Protein AF-A0A958BJI0-F1 (afdb_monomer_lite)

Secondary structure (DSSP, 8-state):
--STTTHHHHHHHHHHHHHHHHHHHHHHHHIIIIIS-STT--S--GGGGGGS-HHHHHHHHHHHHHHHHHHHHHHHHHIIIIIHHHHHHHHH--

Foldseek 3Di:
DPDVPPVVVVVVVLVVLLVVLVVLLVVLVCCLFPVLDDPPHGGDCPPVLVVDDPVSVVVNVVSVVSNVVSVVVNVVSCCVPPVVVVVVVVVVPD

Radius of gyration: 19.84 Å; chains: 1; bounding box: 46×34×50 Å

Sequence (94 aa):
MSESAKTTPWLIVHVAIIAGFVAEIAHTLYQIFYAIAPGEVSGLLGEVANNIDADLLVARRLYAVEFVLAFAGLALYLAVTEIAPRLQRARSNP

Structure (mmCIF, N/CA/C/O backbone):
data_AF-A0A958BJI0-F1
#
_entry.id   AF-A0A958BJI0-F1
#
loop_
_atom_site.group_PDB
_atom_site.id
_atom_site.type_symbol
_atom_site.label_atom_id
_atom_site.label_alt_id
_atom_site.label_comp_id
_atom_site.label_asym_id
_atom_site.label_entity_id
_atom_site.label_seq_id
_atom_site.pdbx_PDB_ins_code
_atom_site.Cartn_x
_atom_site.Cartn_y
_atom_site.Cartn_z
_atom_site.occupancy
_atom_site.B_iso_or_equiv
_atom_site.auth_seq_id
_atom_site.auth_comp_id
_atom_site.auth_asym_id
_atom_site.auth_atom_id
_atom_site.pdbx_PDB_model_num
ATOM 1 N N . MET A 1 1 ? -25.963 18.040 23.254 1.00 49.81 1 MET A N 1
ATOM 2 C CA . MET A 1 1 ? -25.331 17.924 21.918 1.00 49.81 1 MET A CA 1
ATOM 3 C C . MET A 1 1 ? -23.806 17.910 22.069 1.00 49.81 1 MET A C 1
ATOM 5 O O . MET A 1 1 ? -23.205 18.966 21.957 1.00 49.81 1 MET A O 1
ATOM 9 N N . SER A 1 2 ? -23.161 16.773 22.374 1.00 51.56 2 SER A N 1
ATOM 10 C CA . SER A 1 2 ? -21.678 16.688 22.311 1.00 51.56 2 SER A CA 1
ATOM 11 C C . SER A 1 2 ? -21.072 15.272 22.244 1.00 51.56 2 SER A C 1
ATOM 13 O O . SER A 1 2 ? -19.858 15.136 22.368 1.00 51.56 2 SER A O 1
ATOM 15 N N . GLU A 1 3 ? -21.854 14.210 22.010 1.00 53.88 3 GLU A N 1
ATOM 16 C CA . GLU A 1 3 ? -21.305 12.838 21.987 1.00 53.88 3 GLU A CA 1
ATOM 17 C C . GLU A 1 3 ? -21.003 12.318 20.568 1.00 53.88 3 GLU A C 1
ATOM 19 O O . GLU A 1 3 ? -20.048 11.576 20.367 1.00 53.88 3 GLU A O 1
ATOM 24 N N . SER A 1 4 ? -21.722 12.811 19.551 1.00 53.06 4 SER A N 1
ATOM 25 C CA . SER A 1 4 ? -21.549 12.408 18.141 1.00 53.06 4 SER A CA 1
ATOM 26 C C . SER A 1 4 ? -20.293 12.976 17.459 1.00 53.06 4 SER A C 1
ATOM 28 O O . SER A 1 4 ? -19.954 12.548 16.361 1.00 53.06 4 SER A O 1
ATOM 30 N N . ALA A 1 5 ? -19.604 13.949 18.064 1.00 54.16 5 ALA A N 1
ATOM 31 C CA . ALA A 1 5 ? -18.482 14.643 17.422 1.00 54.16 5 ALA A CA 1
ATOM 32 C C . ALA A 1 5 ? -17.135 13.909 17.563 1.00 54.16 5 ALA A C 1
ATO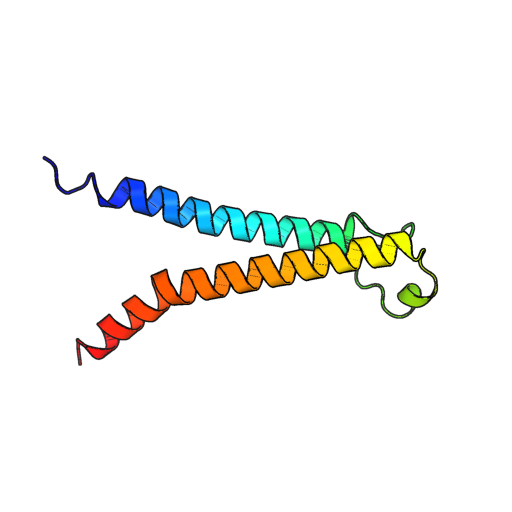M 34 O O . ALA A 1 5 ? -16.180 14.261 16.880 1.00 54.16 5 ALA A O 1
ATOM 35 N N . LYS A 1 6 ? -17.038 12.896 18.438 1.00 51.62 6 LYS A N 1
ATOM 36 C CA . LYS A 1 6 ? -15.773 12.187 18.714 1.00 51.62 6 LYS A CA 1
ATOM 37 C C . LYS A 1 6 ? -15.495 11.032 17.745 1.00 51.62 6 LYS A C 1
ATOM 39 O O . LYS A 1 6 ? -14.337 10.702 17.517 1.00 51.62 6 LYS A O 1
ATOM 44 N N . THR A 1 7 ? -16.529 10.448 17.140 1.00 61.31 7 THR A N 1
ATOM 45 C CA . THR A 1 7 ? -16.408 9.322 16.195 1.00 61.31 7 THR A CA 1
ATOM 46 C C . THR A 1 7 ? -16.025 9.765 14.783 1.00 61.31 7 THR A C 1
ATOM 48 O O . THR A 1 7 ? -15.287 9.063 14.097 1.00 61.31 7 THR A O 1
ATOM 51 N N . THR A 1 8 ? -16.475 10.945 14.354 1.00 75.19 8 THR A N 1
ATOM 52 C CA . THR A 1 8 ? -16.220 11.496 13.013 1.00 75.19 8 THR A CA 1
ATOM 53 C C . THR A 1 8 ? -14.739 11.753 12.705 1.00 75.19 8 THR A C 1
ATOM 55 O O . THR A 1 8 ? -14.284 11.295 11.658 1.00 75.19 8 THR A O 1
ATOM 58 N N . PRO A 1 9 ? -13.946 12.431 13.563 1.00 88.25 9 PRO A N 1
ATOM 59 C CA . PRO A 1 9 ? -12.537 12.681 13.259 1.00 88.25 9 PRO A CA 1
ATOM 60 C C . PRO A 1 9 ? -11.723 11.385 13.189 1.00 88.25 9 PRO A C 1
ATOM 62 O O . PRO A 1 9 ? -10.866 11.254 12.320 1.00 88.25 9 PRO A O 1
ATOM 65 N N . TRP A 1 10 ? -12.022 10.399 14.041 1.00 88.56 10 TRP A N 1
ATOM 66 C CA . TRP A 1 10 ? -11.355 9.098 13.975 1.00 88.56 10 TRP A CA 1
ATOM 67 C C . TRP A 1 10 ? -11.694 8.339 12.692 1.00 88.56 10 TRP A C 1
ATOM 69 O O . TRP A 1 10 ? -10.795 7.794 12.060 1.00 88.56 10 TRP A O 1
ATOM 79 N N . LEU A 1 11 ? -12.961 8.351 12.264 1.00 91.38 11 LEU A N 1
ATOM 80 C CA . LEU A 1 11 ? -13.360 7.733 11.001 1.00 91.38 11 LEU A CA 1
ATOM 81 C C . LEU A 1 11 ? -12.611 8.351 9.811 1.00 91.38 11 LEU A C 1
ATOM 83 O O . LEU A 1 11 ? -12.141 7.619 8.946 1.00 91.38 11 LEU A O 1
ATOM 87 N N . ILE A 1 12 ? -12.455 9.678 9.793 1.00 95.19 12 ILE A N 1
ATOM 88 C CA . ILE A 1 12 ? -11.698 10.381 8.748 1.00 95.19 12 ILE A CA 1
ATOM 89 C C . ILE A 1 12 ? -10.240 9.918 8.740 1.00 95.19 12 ILE A C 1
ATOM 91 O O . ILE A 1 12 ? -9.724 9.561 7.685 1.00 95.19 12 ILE A O 1
ATOM 95 N N . VAL A 1 13 ? -9.585 9.883 9.904 1.00 95.31 13 VAL A N 1
ATOM 96 C CA . VAL A 1 13 ? -8.189 9.428 10.019 1.00 95.31 13 VAL A CA 1
ATOM 97 C C . VAL A 1 13 ? -8.050 7.970 9.581 1.00 95.31 13 VAL A C 1
ATOM 99 O O . VAL A 1 13 ? -7.144 7.642 8.822 1.00 95.31 13 VAL A O 1
ATOM 102 N N . HIS A 1 14 ? -8.967 7.105 10.007 1.00 95.50 14 HIS A N 1
ATOM 103 C CA . HIS A 1 14 ? -8.965 5.690 9.656 1.00 95.50 14 HIS A CA 1
ATOM 104 C C . HIS A 1 14 ? -9.095 5.474 8.142 1.00 95.50 14 HIS A C 1
ATOM 106 O O . HIS A 1 14 ? -8.286 4.768 7.538 1.00 95.50 14 HIS A O 1
ATOM 112 N N . VAL A 1 15 ? -10.061 6.149 7.512 1.00 96.06 15 VAL A N 1
ATOM 113 C CA . VAL A 1 15 ? -10.249 6.112 6.057 1.00 96.06 15 VAL A CA 1
ATOM 114 C C . VAL A 1 15 ? -9.039 6.696 5.332 1.00 96.06 15 VAL A C 1
ATOM 116 O O . VAL A 1 15 ? -8.603 6.112 4.346 1.00 96.06 15 VAL A O 1
ATOM 119 N N . ALA A 1 16 ? -8.461 7.796 5.819 1.00 97.62 16 ALA A N 1
ATOM 120 C CA . ALA A 1 16 ? -7.279 8.406 5.216 1.00 97.62 16 ALA A CA 1
ATOM 121 C C . ALA A 1 16 ? -6.059 7.471 5.248 1.00 97.62 16 ALA A C 1
ATOM 123 O O . ALA A 1 16 ? -5.353 7.368 4.248 1.00 97.62 16 ALA A O 1
ATOM 124 N N . ILE A 1 17 ? -5.837 6.749 6.352 1.00 98.00 17 ILE A N 1
ATOM 125 C CA . ILE A 1 17 ? -4.748 5.766 6.461 1.00 98.00 17 ILE A CA 1
ATOM 126 C C . ILE A 1 17 ? -4.953 4.625 5.460 1.00 98.00 17 ILE A C 1
ATOM 128 O O . ILE A 1 17 ? -4.036 4.296 4.709 1.00 98.00 17 ILE A O 1
ATOM 132 N N . ILE A 1 18 ? -6.158 4.044 5.409 1.00 98.06 18 ILE A N 1
ATOM 133 C CA . ILE A 1 18 ? -6.465 2.957 4.467 1.00 98.06 18 ILE A CA 1
ATOM 134 C C . ILE A 1 18 ? -6.320 3.440 3.023 1.00 98.06 18 ILE A C 1
ATOM 136 O O . ILE A 1 18 ? -5.674 2.772 2.219 1.00 98.06 18 ILE A O 1
ATOM 140 N N . ALA A 1 19 ? -6.885 4.603 2.695 1.00 98.06 19 ALA A N 1
ATOM 141 C CA . ALA A 1 19 ? -6.794 5.186 1.362 1.00 98.06 19 ALA A CA 1
ATOM 142 C C . ALA A 1 19 ? -5.339 5.460 0.962 1.00 98.06 19 ALA A C 1
ATOM 144 O O . ALA A 1 19 ? -4.969 5.171 -0.171 1.00 98.06 19 ALA A O 1
ATOM 145 N N . GLY A 1 20 ? -4.509 5.947 1.890 1.00 98.44 20 GLY A N 1
ATOM 146 C CA . GLY A 1 20 ? -3.076 6.143 1.672 1.00 98.44 20 GLY A CA 1
ATOM 147 C C . GLY A 1 20 ? -2.361 4.841 1.314 1.00 98.44 20 GLY A C 1
ATOM 148 O O . GLY A 1 20 ? -1.689 4.780 0.290 1.00 98.44 20 GLY A O 1
ATOM 149 N N . PHE A 1 21 ? -2.573 3.771 2.086 1.00 98.38 21 PHE A N 1
ATOM 150 C CA . PHE A 1 21 ? -2.000 2.459 1.765 1.00 98.38 21 PHE A CA 1
ATOM 151 C C . PHE A 1 21 ? -2.496 1.904 0.428 1.00 98.38 21 PHE A C 1
ATOM 153 O O . PHE A 1 21 ? -1.708 1.363 -0.341 1.00 98.38 21 PHE A O 1
ATOM 160 N N . VAL A 1 22 ? -3.793 2.026 0.134 1.00 98.31 22 VAL A N 1
ATOM 161 C CA . VAL A 1 22 ? -4.365 1.555 -1.136 1.00 98.31 22 VAL A CA 1
ATOM 162 C C . VAL A 1 22 ? -3.795 2.337 -2.318 1.00 98.31 22 VAL A C 1
ATOM 164 O O . VAL A 1 22 ? -3.465 1.733 -3.337 1.00 98.31 22 VAL A O 1
ATOM 167 N N . ALA A 1 23 ? -3.645 3.656 -2.186 1.00 98.19 23 ALA A N 1
ATOM 168 C CA . ALA A 1 23 ? -3.027 4.494 -3.206 1.00 98.19 23 ALA A CA 1
ATOM 169 C C . ALA A 1 23 ? -1.560 4.105 -3.438 1.00 98.19 23 ALA A C 1
ATOM 171 O O . ALA A 1 23 ? -1.152 3.964 -4.587 1.00 98.19 23 ALA A O 1
ATOM 172 N N . GLU A 1 24 ? -0.803 3.852 -2.369 1.00 98.00 24 GLU A N 1
ATOM 173 C CA . GLU A 1 24 ? 0.592 3.406 -2.445 1.00 98.00 24 GLU A CA 1
ATOM 174 C C . GLU A 1 24 ? 0.720 2.033 -3.123 1.00 98.00 24 GLU A C 1
ATOM 176 O O . GLU A 1 24 ? 1.536 1.829 -4.021 1.00 98.00 24 GLU A O 1
ATOM 181 N N . ILE A 1 25 ? -0.151 1.089 -2.764 1.00 98.12 25 ILE A N 1
ATOM 182 C CA . ILE A 1 25 ? -0.231 -0.226 -3.407 1.00 98.12 25 ILE A CA 1
ATOM 183 C C . ILE A 1 25 ? -0.553 -0.078 -4.900 1.00 98.12 25 ILE A C 1
ATOM 185 O O . ILE A 1 25 ? 0.099 -0.691 -5.741 1.00 98.12 25 ILE A O 1
ATOM 189 N N . ALA A 1 26 ? -1.540 0.746 -5.254 1.00 97.31 26 ALA A N 1
ATOM 190 C CA . ALA A 1 26 ? -1.894 0.984 -6.649 1.00 97.31 26 ALA A CA 1
ATOM 191 C C . ALA A 1 26 ? -0.741 1.646 -7.423 1.00 97.31 26 ALA A C 1
ATOM 193 O O . ALA A 1 26 ? -0.465 1.259 -8.560 1.00 97.31 26 ALA A O 1
ATOM 194 N N . HIS A 1 27 ? -0.044 2.600 -6.801 1.00 96.25 27 HIS A N 1
ATOM 195 C CA . HIS A 1 27 ? 1.108 3.281 -7.380 1.00 96.25 27 HIS A CA 1
ATOM 196 C C . HIS A 1 27 ? 2.256 2.311 -7.656 1.00 96.25 27 HIS A C 1
ATOM 198 O O . HIS A 1 27 ? 2.722 2.213 -8.787 1.00 96.25 27 HIS A O 1
ATOM 204 N N . THR A 1 28 ? 2.679 1.553 -6.648 1.00 96.19 28 THR A N 1
ATOM 205 C CA . THR A 1 28 ? 3.779 0.586 -6.763 1.00 96.19 28 THR A CA 1
ATOM 206 C C . THR A 1 28 ? 3.459 -0.514 -7.779 1.00 96.19 28 THR A C 1
ATOM 208 O O . THR A 1 28 ? 4.307 -0.850 -8.603 1.00 96.19 28 THR A O 1
ATOM 211 N N . LEU A 1 29 ? 2.218 -1.014 -7.828 1.00 93.44 29 LEU A N 1
ATOM 212 C CA . LEU A 1 29 ? 1.774 -1.940 -8.877 1.00 93.44 29 LEU A CA 1
ATOM 213 C C . LEU A 1 29 ? 1.843 -1.304 -10.271 1.00 93.44 29 LEU A C 1
ATOM 215 O O . LEU A 1 29 ? 2.333 -1.933 -11.209 1.00 93.44 29 LEU A O 1
ATOM 219 N N . TYR A 1 30 ? 1.389 -0.058 -10.417 1.00 92.88 30 TYR A N 1
ATOM 220 C CA . TYR A 1 30 ? 1.496 0.671 -11.678 1.00 92.88 30 TYR A CA 1
ATOM 221 C C . TYR A 1 30 ? 2.959 0.835 -12.116 1.00 92.88 30 TYR A C 1
ATOM 223 O O . TYR A 1 30 ? 3.287 0.570 -13.273 1.00 92.88 30 TYR A O 1
ATOM 231 N N . GLN A 1 31 ? 3.850 1.194 -11.189 1.00 92.94 31 GLN A N 1
ATOM 232 C CA . GLN A 1 31 ? 5.283 1.328 -11.450 1.00 92.94 31 GLN A CA 1
ATOM 233 C C . GLN A 1 31 ? 5.892 0.010 -11.927 1.00 92.94 31 GLN A C 1
ATOM 235 O O . GLN A 1 31 ? 6.557 -0.033 -12.962 1.00 92.94 31 GLN A O 1
ATOM 240 N N . ILE A 1 32 ? 5.605 -1.081 -11.213 1.00 89.44 32 ILE A N 1
ATOM 241 C CA . ILE A 1 32 ? 6.123 -2.410 -11.532 1.00 89.44 32 ILE A CA 1
ATOM 242 C C . ILE A 1 32 ? 5.614 -2.882 -12.893 1.00 89.44 32 ILE A C 1
ATOM 244 O O . ILE A 1 32 ? 6.402 -3.401 -13.670 1.00 89.44 32 ILE A O 1
ATOM 248 N N . PHE A 1 33 ? 4.323 -2.757 -13.196 1.00 86.25 33 PHE A N 1
ATOM 249 C CA . PHE A 1 33 ? 3.754 -3.398 -14.386 1.00 86.25 33 PHE A CA 1
ATOM 250 C C . PHE A 1 33 ? 3.738 -2.526 -15.640 1.00 86.25 33 PHE A C 1
ATOM 252 O O . PHE A 1 33 ? 3.779 -3.083 -16.739 1.00 86.25 33 PHE A O 1
ATOM 259 N N . TYR A 1 34 ? 3.693 -1.202 -15.496 1.00 84.81 34 TYR A N 1
ATOM 260 C CA . TYR A 1 34 ? 3.423 -0.298 -16.614 1.00 84.81 34 TYR A CA 1
ATOM 261 C C . TYR A 1 34 ? 4.464 0.806 -16.778 1.00 84.81 34 TYR A C 1
ATOM 263 O O . TYR A 1 34 ? 4.889 1.049 -17.902 1.00 84.81 34 TYR A O 1
ATOM 271 N N . ALA A 1 35 ? 4.891 1.471 -15.700 1.00 84.94 35 ALA A N 1
ATOM 272 C CA . ALA A 1 35 ? 5.813 2.601 -15.837 1.00 84.94 35 ALA A CA 1
ATOM 273 C C . ALA A 1 35 ? 7.267 2.160 -16.080 1.00 84.94 35 ALA A C 1
ATOM 275 O O . ALA A 1 35 ? 7.972 2.776 -16.874 1.00 84.94 35 ALA A O 1
ATOM 276 N N . ILE A 1 36 ? 7.711 1.083 -15.421 1.00 81.31 36 ILE A N 1
ATOM 277 C CA . ILE A 1 36 ? 9.076 0.544 -15.527 1.00 81.31 36 ILE A CA 1
ATOM 278 C C . ILE A 1 36 ? 9.044 -0.719 -16.392 1.00 81.31 36 ILE A C 1
ATOM 280 O O . ILE A 1 36 ? 9.188 -1.860 -15.927 1.00 81.31 36 ILE A O 1
ATOM 284 N N . ALA A 1 37 ? 8.795 -0.491 -17.678 1.00 69.50 37 ALA A N 1
ATOM 285 C CA . ALA A 1 37 ? 8.723 -1.507 -18.717 1.00 69.50 37 ALA A CA 1
ATOM 286 C C . ALA A 1 37 ? 9.955 -1.426 -19.645 1.00 69.50 37 ALA A C 1
ATOM 288 O O . ALA A 1 37 ? 10.328 -0.332 -20.072 1.00 69.50 37 ALA A O 1
ATOM 289 N N . PRO A 1 38 ? 10.607 -2.557 -19.975 1.00 67.19 38 PRO A N 1
ATOM 290 C CA . PRO A 1 38 ? 11.630 -2.592 -21.011 1.00 67.19 38 PRO A CA 1
ATOM 291 C C . PRO A 1 38 ? 10.973 -2.462 -22.393 1.00 67.19 38 PRO A C 1
ATOM 293 O O . PRO A 1 38 ? 10.366 -3.406 -22.899 1.00 67.19 38 PRO A O 1
ATOM 296 N N . GLY A 1 39 ? 11.094 -1.290 -23.017 1.00 67.50 39 GLY A N 1
ATOM 297 C CA . GLY A 1 39 ? 10.522 -1.038 -24.344 1.00 67.50 39 GLY A CA 1
ATOM 298 C C . GLY A 1 39 ? 8.989 -1.123 -24.353 1.00 67.50 39 GLY A C 1
ATOM 299 O O . GLY A 1 39 ? 8.334 -0.594 -23.463 1.00 67.50 39 GLY A O 1
ATOM 300 N N . GLU A 1 40 ? 8.406 -1.786 -25.356 1.00 63.41 40 GLU A N 1
ATOM 301 C CA . GLU A 1 40 ? 6.942 -1.912 -25.510 1.00 63.41 40 GLU A CA 1
ATOM 302 C C . GLU A 1 40 ? 6.308 -3.014 -24.635 1.00 63.41 40 GLU A C 1
ATOM 304 O O . GLU A 1 40 ? 5.089 -3.198 -24.640 1.00 63.41 40 GLU A O 1
ATOM 309 N N . VAL A 1 41 ? 7.108 -3.766 -23.870 1.00 61.75 41 VAL A N 1
ATOM 310 C CA . VAL A 1 41 ? 6.614 -4.913 -23.098 1.00 61.75 41 VAL A CA 1
ATOM 311 C C . VAL A 1 41 ? 6.185 -4.469 -21.699 1.00 61.75 41 VAL A C 1
ATOM 313 O O . VAL A 1 41 ? 6.992 -4.406 -20.771 1.00 61.75 41 VAL A O 1
ATOM 316 N N . SER A 1 42 ? 4.890 -4.193 -21.534 1.00 61.00 42 SER A N 1
ATOM 317 C CA . SER A 1 42 ? 4.253 -4.034 -20.217 1.00 61.00 42 SER A CA 1
ATOM 318 C C . SER A 1 42 ? 3.848 -5.396 -19.629 1.00 61.00 42 SER A C 1
ATOM 320 O O . SER A 1 42 ? 3.508 -6.325 -20.361 1.00 61.00 42 SER A O 1
ATOM 322 N N . GLY A 1 43 ? 3.896 -5.541 -18.299 1.00 67.56 43 GLY A N 1
ATOM 323 C CA . GLY A 1 43 ? 3.485 -6.766 -17.595 1.00 67.56 43 GLY A CA 1
ATOM 324 C C . GLY A 1 43 ? 4.609 -7.557 -16.910 1.00 67.56 43 GLY A C 1
ATOM 325 O O . GLY A 1 43 ? 5.631 -7.004 -16.495 1.00 67.56 43 GLY A O 1
ATOM 326 N N . LEU A 1 44 ? 4.378 -8.857 -16.690 1.00 70.00 44 LEU A N 1
ATOM 327 C CA . LEU A 1 44 ? 5.319 -9.777 -16.032 1.00 70.00 44 LEU A CA 1
ATOM 328 C C . LEU A 1 44 ? 6.548 -10.011 -16.920 1.00 70.00 44 LEU A C 1
ATOM 330 O O . LEU A 1 44 ? 6.422 -10.488 -18.040 1.00 70.00 44 LEU A O 1
ATOM 334 N N . LEU A 1 45 ? 7.741 -9.718 -16.393 1.00 70.06 45 LEU A N 1
ATOM 335 C CA . LEU A 1 45 ? 8.984 -9.748 -17.175 1.00 70.06 45 LEU A CA 1
ATOM 336 C C . LEU A 1 45 ? 9.466 -11.144 -17.568 1.00 70.06 45 LEU A C 1
ATOM 338 O O . LEU A 1 45 ? 10.328 -11.225 -18.433 1.00 70.06 45 LEU A O 1
ATOM 342 N N . GLY A 1 46 ? 8.929 -12.214 -16.969 1.00 70.81 46 GLY A N 1
ATOM 343 C CA . GLY A 1 46 ? 9.188 -13.609 -17.348 1.00 70.81 46 GLY A CA 1
ATOM 344 C C . GLY A 1 46 ? 10.625 -13.878 -17.812 1.00 70.81 46 GLY A C 1
ATOM 345 O O . GLY A 1 46 ? 11.586 -13.578 -17.106 1.00 70.81 46 GLY A O 1
ATOM 346 N N . GLU A 1 47 ? 10.757 -14.405 -19.028 1.00 65.12 47 GLU A N 1
ATOM 347 C CA . GLU A 1 47 ? 12.041 -14.702 -19.681 1.00 65.12 47 GLU A CA 1
ATOM 348 C C . GLU A 1 47 ? 12.788 -13.451 -20.186 1.00 65.12 47 GLU A C 1
ATOM 350 O O . GLU A 1 47 ? 14.004 -13.488 -20.368 1.00 65.12 47 GLU A O 1
ATOM 355 N N . VAL A 1 48 ? 12.094 -12.320 -20.358 1.00 70.69 48 VAL A N 1
ATOM 356 C CA . VAL A 1 48 ? 12.674 -11.040 -20.808 1.00 70.69 48 VAL A CA 1
ATOM 357 C C . VAL A 1 48 ? 13.541 -10.407 -19.716 1.00 70.69 48 VAL A C 1
ATOM 359 O O . VAL A 1 48 ? 14.444 -9.640 -20.034 1.00 70.69 48 VAL A O 1
ATOM 362 N N . ALA A 1 49 ? 13.341 -10.786 -18.446 1.00 68.12 49 ALA A N 1
ATOM 363 C CA . ALA A 1 49 ? 14.064 -10.274 -17.279 1.00 68.12 49 ALA A CA 1
ATOM 364 C C . ALA A 1 49 ? 15.598 -10.318 -17.400 1.00 68.12 49 ALA A C 1
ATOM 366 O O . ALA A 1 49 ? 16.269 -9.429 -16.881 1.00 68.12 49 ALA A O 1
ATOM 367 N N . ASN A 1 50 ? 16.149 -11.316 -18.097 1.00 71.62 50 ASN A N 1
ATOM 368 C CA . ASN A 1 50 ? 17.599 -11.482 -18.254 1.00 71.62 50 ASN A CA 1
ATOM 369 C C . ASN A 1 50 ? 18.226 -10.518 -19.274 1.00 71.62 50 ASN A C 1
ATOM 371 O O . ASN A 1 50 ? 19.446 -10.400 -19.319 1.00 71.62 50 ASN A O 1
ATOM 375 N N . ASN A 1 51 ? 17.405 -9.839 -20.081 1.00 75.38 51 ASN A N 1
ATOM 376 C CA . ASN A 1 51 ? 17.844 -8.953 -21.162 1.00 75.38 51 ASN A CA 1
ATOM 377 C C . ASN A 1 51 ? 17.520 -7.473 -20.887 1.00 75.38 51 ASN A C 1
ATOM 379 O O . ASN A 1 51 ? 17.591 -6.648 -21.795 1.00 75.38 51 ASN A O 1
ATOM 383 N N . ILE A 1 52 ? 17.118 -7.138 -19.658 1.00 78.06 52 ILE A N 1
ATOM 384 C CA . ILE A 1 52 ? 16.760 -5.775 -19.249 1.00 78.06 52 ILE A CA 1
ATOM 385 C C . ILE A 1 52 ? 17.994 -5.066 -18.702 1.00 78.06 52 ILE A C 1
ATOM 387 O O . ILE A 1 52 ? 18.852 -5.693 -18.081 1.00 78.06 52 ILE A O 1
ATOM 391 N N . ASP A 1 53 ? 18.038 -3.748 -18.879 1.00 84.88 53 ASP A N 1
ATOM 392 C CA . ASP A 1 53 ? 18.992 -2.893 -18.185 1.00 84.88 53 ASP A CA 1
ATOM 393 C C . ASP A 1 53 ? 18.949 -3.136 -16.662 1.00 84.88 53 ASP A C 1
ATOM 395 O O . ASP A 1 53 ? 17.877 -3.204 -16.044 1.00 84.88 53 ASP A O 1
ATOM 399 N N . ALA A 1 54 ? 20.126 -3.279 -16.056 1.00 84.44 54 ALA A N 1
ATOM 400 C CA . ALA A 1 54 ? 20.266 -3.534 -14.630 1.00 84.44 54 ALA A CA 1
ATOM 401 C C . ALA A 1 54 ? 19.635 -2.417 -13.782 1.00 84.44 54 ALA A C 1
ATOM 403 O O . ALA A 1 54 ? 19.003 -2.721 -12.768 1.00 84.44 54 ALA A O 1
ATOM 404 N N . ASP A 1 55 ? 19.727 -1.157 -14.212 1.00 88.31 55 ASP A N 1
ATOM 405 C CA . ASP A 1 55 ? 19.187 -0.016 -13.468 1.00 88.31 55 ASP A CA 1
ATOM 406 C C . ASP A 1 55 ? 17.652 -0.048 -13.440 1.00 88.31 55 ASP A C 1
ATOM 408 O O . ASP A 1 55 ? 17.032 0.160 -12.391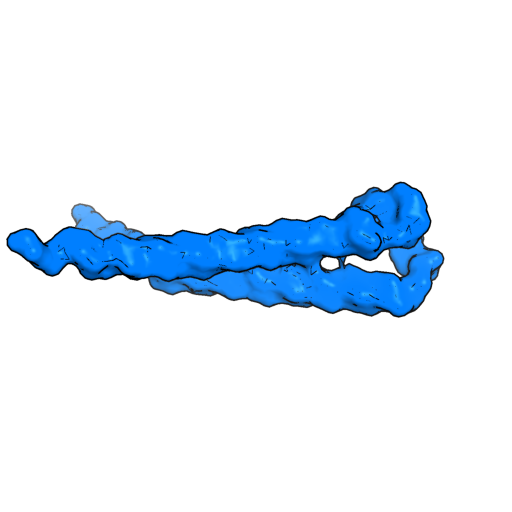 1.00 88.31 55 ASP A O 1
ATOM 412 N N . LEU A 1 56 ? 17.023 -0.417 -14.562 1.00 86.12 56 LEU A N 1
ATOM 413 C CA . LEU A 1 56 ? 15.572 -0.624 -14.637 1.00 86.12 56 LEU A CA 1
ATOM 414 C C . LEU A 1 56 ? 15.125 -1.774 -13.729 1.00 86.12 56 LEU A C 1
ATOM 416 O O . LEU A 1 56 ? 14.111 -1.668 -13.034 1.00 86.12 56 LEU A O 1
ATOM 420 N N . LEU A 1 57 ? 15.882 -2.872 -13.704 1.00 86.88 57 LEU A N 1
ATOM 421 C CA . LEU A 1 57 ? 15.572 -4.024 -12.863 1.00 86.88 57 LEU A CA 1
ATOM 422 C C . LEU A 1 57 ? 15.686 -3.686 -11.368 1.00 86.88 57 LEU A C 1
ATOM 424 O O . LEU A 1 57 ? 14.844 -4.114 -10.573 1.00 86.88 57 LEU A O 1
ATOM 428 N N . VAL A 1 58 ? 16.699 -2.908 -10.977 1.00 90.56 58 VAL A N 1
ATOM 429 C CA . VAL A 1 58 ? 16.877 -2.430 -9.599 1.00 90.56 58 VAL A CA 1
ATOM 430 C C . VAL A 1 58 ? 15.731 -1.508 -9.193 1.00 90.56 58 VAL A C 1
ATOM 432 O O . VAL A 1 58 ? 15.126 -1.738 -8.144 1.00 90.56 58 VAL A O 1
ATOM 435 N N . ALA A 1 59 ? 15.369 -0.533 -10.032 1.00 90.56 59 ALA A N 1
ATOM 436 C CA . ALA A 1 59 ? 14.239 0.357 -9.766 1.00 90.56 59 ALA A CA 1
ATOM 437 C C . ALA A 1 59 ? 12.941 -0.439 -9.559 1.00 90.56 59 ALA A C 1
ATOM 439 O O . ALA A 1 59 ? 12.224 -0.254 -8.577 1.00 90.56 59 ALA A O 1
ATOM 440 N N . ARG A 1 60 ? 12.679 -1.418 -10.429 1.00 89.38 60 ARG A N 1
ATOM 441 C CA . ARG A 1 60 ? 11.483 -2.261 -10.345 1.00 89.38 60 ARG A CA 1
ATOM 442 C C . ARG A 1 60 ? 11.448 -3.130 -9.081 1.00 89.38 60 ARG A C 1
ATOM 444 O O . ARG A 1 60 ? 10.379 -3.361 -8.520 1.00 89.38 60 ARG A O 1
ATOM 451 N N . ARG A 1 61 ? 12.609 -3.594 -8.605 1.00 90.81 61 ARG A N 1
ATOM 452 C CA . ARG A 1 61 ? 12.732 -4.313 -7.324 1.00 90.81 61 ARG A CA 1
ATOM 453 C C . ARG A 1 61 ? 12.476 -3.404 -6.127 1.00 90.81 61 ARG A C 1
ATOM 455 O O . ARG A 1 61 ? 11.866 -3.864 -5.167 1.00 90.81 61 ARG A O 1
ATOM 462 N N . LEU A 1 62 ? 12.900 -2.144 -6.186 1.00 95.25 62 LEU A N 1
ATOM 463 C CA . LEU A 1 62 ? 12.640 -1.177 -5.122 1.00 95.25 62 LEU A CA 1
ATOM 464 C C . LEU A 1 62 ? 11.132 -0.955 -4.944 1.00 95.25 62 LEU A C 1
ATOM 466 O O . LEU A 1 62 ? 10.620 -1.140 -3.843 1.00 95.25 62 LEU A O 1
ATOM 470 N N . TYR A 1 63 ? 10.402 -0.726 -6.039 1.00 94.94 63 TYR A N 1
ATOM 471 C CA . TYR A 1 63 ? 8.939 -0.613 -5.998 1.00 94.94 63 TYR A CA 1
ATOM 472 C C . TYR A 1 63 ? 8.246 -1.902 -5.538 1.00 94.94 63 TYR A C 1
ATOM 474 O O . TYR A 1 63 ? 7.210 -1.848 -4.880 1.00 94.94 63 TYR A O 1
ATOM 482 N N . ALA A 1 64 ? 8.808 -3.079 -5.835 1.00 93.94 64 ALA A N 1
ATOM 483 C CA . ALA A 1 64 ? 8.285 -4.338 -5.300 1.00 93.94 64 ALA A CA 1
ATOM 484 C C . ALA A 1 64 ? 8.440 -4.430 -3.773 1.00 93.94 64 ALA A C 1
ATOM 486 O O . ALA A 1 64 ? 7.548 -4.941 -3.096 1.00 93.94 64 ALA A O 1
ATOM 487 N N . VAL A 1 65 ? 9.539 -3.913 -3.217 1.00 96.94 65 VAL A N 1
ATOM 488 C CA . VAL A 1 65 ? 9.719 -3.810 -1.762 1.00 96.94 65 VAL A CA 1
ATOM 489 C C . VAL A 1 65 ? 8.736 -2.804 -1.168 1.00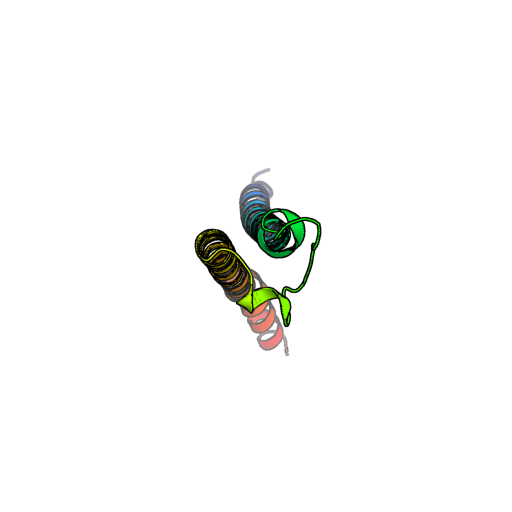 96.94 65 VAL A C 1
ATOM 491 O O . VAL A 1 65 ? 8.094 -3.121 -0.169 1.00 96.94 65 VAL A O 1
ATOM 494 N N . GLU A 1 66 ? 8.556 -1.640 -1.794 1.00 97.12 66 GLU A N 1
ATOM 495 C CA . GLU A 1 66 ? 7.558 -0.648 -1.374 1.00 97.12 66 GLU A CA 1
ATOM 496 C C . GLU A 1 66 ? 6.142 -1.238 -1.360 1.00 97.12 66 GLU A C 1
ATOM 498 O O . GLU A 1 66 ? 5.434 -1.099 -0.364 1.00 97.12 66 GLU A O 1
ATOM 503 N N . PHE A 1 67 ? 5.766 -1.999 -2.395 1.00 97.50 67 PHE A N 1
ATOM 504 C CA . PHE A 1 67 ? 4.499 -2.733 -2.431 1.00 97.50 67 PHE A CA 1
ATOM 505 C C . PHE A 1 67 ? 4.356 -3.681 -1.234 1.00 97.50 67 PHE A C 1
ATOM 507 O O . PHE A 1 67 ? 3.326 -3.669 -0.558 1.00 97.50 67 PHE A O 1
ATOM 514 N N . VAL A 1 68 ? 5.378 -4.498 -0.943 1.00 97.88 68 VAL A N 1
ATOM 515 C CA . VAL A 1 68 ? 5.339 -5.444 0.186 1.00 97.88 68 VAL A CA 1
ATOM 516 C C . VAL A 1 68 ? 5.206 -4.702 1.514 1.00 97.88 68 VAL A C 1
ATOM 518 O O . VAL A 1 68 ? 4.422 -5.123 2.364 1.00 97.88 68 VAL A O 1
ATOM 521 N N . LEU A 1 69 ? 5.927 -3.594 1.694 1.00 98.00 69 LEU A N 1
ATOM 522 C CA . LEU A 1 69 ? 5.847 -2.775 2.903 1.00 98.00 69 LEU A CA 1
ATOM 523 C C . LEU A 1 69 ? 4.466 -2.129 3.060 1.00 98.00 69 LEU A C 1
ATOM 525 O O . LEU A 1 69 ? 3.889 -2.196 4.146 1.00 98.00 69 LEU A O 1
ATOM 529 N N . ALA A 1 70 ? 3.906 -1.561 1.991 1.00 98.12 70 ALA A N 1
ATOM 530 C CA . ALA A 1 70 ? 2.574 -0.964 2.003 1.00 98.12 70 ALA A CA 1
ATOM 531 C C . ALA A 1 70 ? 1.487 -2.016 2.274 1.00 98.12 70 ALA A C 1
ATOM 533 O O . ALA A 1 70 ? 0.609 -1.811 3.113 1.00 98.12 70 ALA A O 1
ATOM 534 N N . PHE A 1 71 ? 1.577 -3.179 1.627 1.00 98.19 71 PHE A N 1
ATOM 535 C CA . PHE A 1 71 ? 0.639 -4.280 1.823 1.00 98.19 71 PHE A CA 1
ATOM 536 C C . PHE A 1 71 ? 0.718 -4.861 3.238 1.00 98.19 71 PHE A C 1
ATOM 538 O O . PHE A 1 71 ? -0.311 -5.035 3.8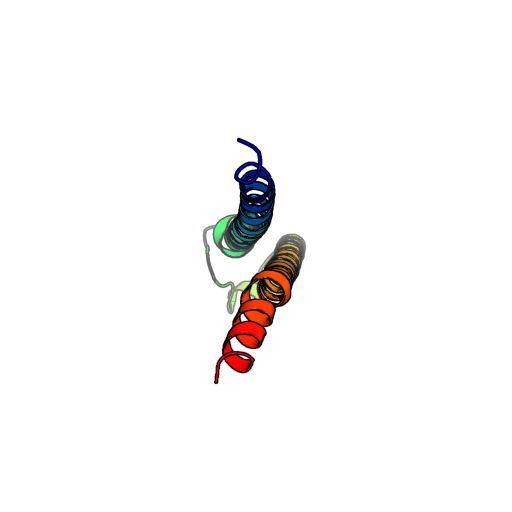93 1.00 98.19 71 PHE A O 1
ATOM 545 N N . ALA A 1 72 ? 1.927 -5.117 3.747 1.00 98.38 72 ALA A N 1
ATOM 546 C CA . ALA A 1 72 ? 2.129 -5.587 5.115 1.00 98.38 72 ALA A CA 1
ATOM 547 C C . ALA A 1 72 ? 1.644 -4.551 6.141 1.00 98.38 72 ALA A C 1
ATOM 549 O O . ALA A 1 72 ? 0.975 -4.913 7.109 1.00 98.38 72 ALA A O 1
ATOM 550 N N . GLY A 1 73 ? 1.922 -3.266 5.907 1.00 98.19 73 GLY A N 1
ATOM 551 C CA . GLY A 1 73 ? 1.443 -2.160 6.733 1.00 98.19 73 GLY A CA 1
ATOM 552 C C . GLY A 1 73 ? -0.082 -2.106 6.804 1.00 98.19 73 GLY A C 1
ATOM 553 O O . GLY A 1 73 ? -0.640 -2.068 7.901 1.00 98.19 73 GLY A O 1
ATOM 554 N N . LEU A 1 74 ? -0.765 -2.199 5.659 1.00 98.25 74 LEU A N 1
ATOM 555 C CA . LEU A 1 74 ? -2.227 -2.256 5.601 1.00 98.25 74 LEU A CA 1
ATOM 556 C C . LEU A 1 74 ? -2.784 -3.501 6.302 1.00 98.25 74 LEU A C 1
ATOM 558 O O . LEU A 1 74 ? -3.742 -3.398 7.068 1.00 98.25 74 LEU A O 1
ATOM 562 N N . ALA A 1 75 ? -2.178 -4.670 6.079 1.00 98.25 75 ALA A N 1
ATOM 563 C CA . ALA A 1 75 ? -2.596 -5.917 6.711 1.00 98.25 75 ALA A CA 1
ATOM 564 C C . ALA A 1 75 ? -2.495 -5.838 8.242 1.00 98.25 75 ALA A C 1
ATOM 566 O O . ALA A 1 75 ? -3.452 -6.176 8.940 1.00 98.25 75 ALA A O 1
ATOM 567 N N . LEU A 1 76 ? -1.374 -5.336 8.771 1.00 98.38 76 LEU A N 1
ATOM 568 C CA . LEU A 1 76 ? -1.185 -5.123 10.208 1.00 98.38 76 LEU A CA 1
ATOM 569 C C . LEU A 1 76 ? -2.156 -4.076 10.759 1.00 98.38 76 LEU A C 1
ATOM 571 O O . LEU A 1 76 ? -2.758 -4.292 11.813 1.00 98.38 76 LEU A O 1
ATOM 575 N N . TYR A 1 77 ? -2.352 -2.971 10.037 1.00 97.88 77 TYR A N 1
ATOM 576 C CA . TYR A 1 77 ? -3.290 -1.927 10.430 1.00 97.88 77 TYR A CA 1
ATOM 577 C C . TYR A 1 77 ? -4.707 -2.484 10.585 1.00 97.88 77 TYR A C 1
ATOM 579 O O . TYR A 1 77 ? -5.316 -2.325 11.644 1.00 97.88 77 TYR A O 1
ATOM 587 N N . LEU A 1 78 ? -5.213 -3.202 9.578 1.00 97.50 78 LEU A N 1
ATOM 588 C CA . LEU A 1 78 ? -6.538 -3.826 9.615 1.00 97.50 78 LEU A CA 1
ATOM 589 C C . LEU A 1 78 ? -6.626 -4.928 10.676 1.00 97.50 78 LEU A C 1
ATOM 591 O O . LEU A 1 78 ? -7.650 -5.051 11.349 1.00 97.50 78 LEU A O 1
ATOM 595 N N . ALA A 1 79 ? -5.558 -5.705 10.873 1.00 97.19 79 ALA A N 1
ATOM 596 C CA . ALA A 1 79 ? -5.519 -6.734 11.904 1.00 97.19 79 ALA A CA 1
ATOM 597 C C . ALA A 1 79 ? -5.746 -6.146 13.305 1.00 97.19 79 ALA A C 1
ATOM 599 O O . ALA A 1 79 ? -6.546 -6.681 14.074 1.00 97.19 79 ALA A O 1
ATOM 600 N N . VAL A 1 80 ? -5.090 -5.026 13.616 1.00 96.94 80 VAL A N 1
ATOM 601 C CA . VAL A 1 80 ? -5.179 -4.367 14.927 1.00 96.94 80 VAL A CA 1
ATOM 602 C C . VAL A 1 80 ? -6.459 -3.546 15.077 1.00 96.94 80 VAL A C 1
ATOM 604 O O . VAL A 1 80 ? -7.079 -3.573 16.137 1.00 96.94 80 VAL A O 1
ATOM 607 N N . THR A 1 81 ? -6.861 -2.809 14.0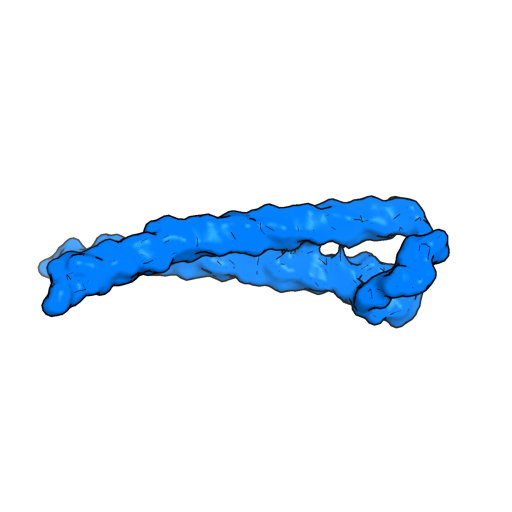42 1.00 95.62 81 THR A N 1
ATOM 608 C CA . THR A 1 81 ? -7.962 -1.836 14.145 1.00 95.62 81 THR A CA 1
ATOM 609 C C . THR A 1 81 ? -9.336 -2.438 13.876 1.00 95.62 81 THR A C 1
ATOM 611 O O . THR A 1 81 ? -10.307 -2.035 14.512 1.00 95.62 81 THR A O 1
ATOM 614 N N . GLU A 1 82 ? -9.425 -3.446 13.007 1.00 94.38 82 GLU A N 1
ATOM 615 C CA . GLU A 1 82 ? -10.699 -4.021 12.576 1.00 94.38 82 GLU A CA 1
ATOM 616 C C . GLU A 1 82 ? -10.863 -5.472 13.027 1.00 94.38 82 GLU A C 1
ATOM 618 O O . GLU A 1 82 ? -11.851 -5.809 13.681 1.00 94.38 82 GLU A O 1
ATOM 623 N N . ILE A 1 83 ? -9.902 -6.346 12.723 1.00 94.75 83 ILE A N 1
ATOM 624 C CA . ILE A 1 83 ? -10.066 -7.793 12.925 1.00 94.75 83 ILE A CA 1
ATOM 625 C C . ILE A 1 83 ? -10.029 -8.150 14.414 1.00 94.75 83 ILE A C 1
ATOM 627 O O . ILE A 1 83 ? -10.959 -8.790 14.910 1.00 94.75 83 ILE A O 1
ATOM 631 N N . ALA A 1 84 ? -8.996 -7.727 15.147 1.00 94.00 84 ALA A N 1
ATOM 632 C CA . ALA A 1 84 ? -8.844 -8.074 16.559 1.00 94.00 84 ALA A CA 1
ATOM 633 C C . ALA A 1 84 ? -10.019 -7.578 17.430 1.00 94.00 84 ALA A C 1
ATOM 635 O O . ALA A 1 84 ? -10.568 -8.393 18.180 1.00 94.00 84 ALA A O 1
ATOM 636 N N . PRO A 1 85 ? -10.500 -6.321 17.312 1.00 92.88 85 PRO A N 1
ATOM 637 C CA . PRO A 1 85 ? -11.641 -5.854 18.098 1.00 92.88 85 PRO A CA 1
ATOM 638 C C . PRO A 1 85 ? -12.946 -6.575 17.745 1.00 92.88 85 PRO A C 1
ATOM 640 O O . PRO A 1 85 ? -13.739 -6.880 18.637 1.00 92.88 85 PRO A O 1
ATOM 643 N N . ARG A 1 86 ? -13.183 -6.876 16.460 1.00 91.88 86 ARG A N 1
ATOM 644 C CA . ARG A 1 86 ? -14.368 -7.637 16.024 1.00 91.88 86 ARG A CA 1
ATOM 645 C C . ARG A 1 86 ? -14.341 -9.064 16.569 1.00 91.88 86 ARG A C 1
ATOM 647 O O . ARG A 1 86 ? -15.359 -9.538 17.067 1.00 91.88 86 ARG A O 1
ATOM 654 N N . LEU A 1 87 ? -13.178 -9.718 16.544 1.00 92.44 87 LEU A N 1
ATOM 655 C CA . LEU A 1 87 ? -13.011 -11.071 17.071 1.00 92.44 87 LEU A CA 1
ATOM 656 C C . LEU A 1 87 ? -13.212 -11.123 18.592 1.00 92.44 87 LEU A C 1
ATOM 658 O O . LEU A 1 87 ? -13.860 -12.037 19.094 1.00 92.44 87 LEU A O 1
ATOM 662 N N . GLN A 1 88 ? -12.701 -10.134 19.330 1.00 93.12 88 GLN A N 1
ATOM 663 C CA . GLN A 1 88 ? -12.915 -10.031 20.778 1.00 93.12 88 GLN A CA 1
ATOM 664 C C . GLN A 1 88 ? -14.400 -9.873 21.124 1.00 93.12 88 GLN A C 1
ATOM 666 O O . GLN A 1 88 ? -14.894 -10.603 21.979 1.00 93.12 88 GLN A O 1
ATOM 671 N N . ARG A 1 89 ? -15.127 -8.994 20.415 1.00 91.56 89 ARG A N 1
ATOM 672 C CA . ARG A 1 89 ? -16.577 -8.818 20.613 1.00 91.56 89 ARG A CA 1
ATOM 673 C C . ARG A 1 89 ? -17.370 -10.091 20.311 1.00 91.56 89 ARG A C 1
ATOM 675 O O . ARG A 1 89 ? -18.301 -10.409 21.043 1.00 91.56 89 ARG A O 1
ATOM 682 N N . ALA A 1 90 ? -16.994 -10.823 19.261 1.00 90.69 90 ALA A N 1
ATOM 683 C CA . ALA A 1 90 ? -17.633 -12.091 18.911 1.00 90.69 90 ALA A CA 1
ATOM 684 C C . ALA A 1 90 ? -17.411 -13.176 19.980 1.00 90.69 90 ALA A C 1
ATOM 686 O O . ALA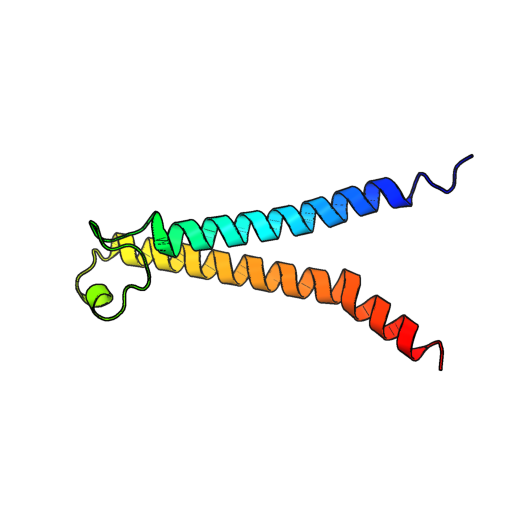 A 1 90 ? -18.287 -13.997 20.205 1.00 90.69 90 ALA A O 1
ATOM 687 N N . ARG A 1 91 ? -16.260 -13.174 20.667 1.00 89.31 91 ARG A N 1
ATOM 688 C CA . ARG A 1 91 ? -15.972 -14.127 21.756 1.00 89.31 91 ARG A CA 1
ATOM 689 C C . ARG A 1 91 ? -16.637 -13.753 23.083 1.00 89.31 91 ARG A C 1
ATOM 691 O O . ARG A 1 91 ? -16.826 -14.634 23.913 1.00 89.31 91 ARG A O 1
ATOM 698 N N . SER A 1 92 ? -16.949 -12.476 23.310 1.00 88.44 92 SER A N 1
ATOM 699 C CA . SER A 1 92 ? -17.570 -12.005 24.557 1.00 88.44 92 SER A CA 1
ATOM 700 C C . SER A 1 92 ? -19.100 -12.099 24.583 1.00 88.44 92 SER A C 1
ATOM 702 O O . SER A 1 92 ? -19.671 -12.012 25.664 1.00 88.44 92 SER A O 1
ATOM 704 N N . ASN A 1 93 ? -19.756 -12.265 23.429 1.00 72.31 93 ASN A N 1
ATOM 705 C CA . ASN A 1 93 ? -21.193 -12.545 23.316 1.00 72.31 93 ASN A CA 1
ATOM 706 C C . ASN A 1 93 ? -21.382 -13.998 22.836 1.00 72.31 93 ASN A C 1
ATOM 708 O O . ASN A 1 93 ? -21.425 -14.198 21.620 1.00 72.31 93 ASN A O 1
ATOM 712 N N . PRO A 1 94 ? -21.409 -14.992 23.746 1.00 61.59 94 PRO A N 1
ATOM 713 C CA . PRO A 1 94 ? -21.612 -16.397 23.389 1.00 61.59 94 PRO A CA 1
ATOM 714 C C . PRO A 1 94 ? -23.013 -16.678 22.834 1.00 61.59 94 PRO A C 1
ATOM 716 O O . PRO A 1 94 ? -23.972 -15.978 23.238 1.00 61.59 94 PRO A O 1
#

pLDDT: mean 85.74, std 14.2, range [49.81, 98.44]